Protein AF-A0A378B839-F1 (afdb_monomer_lite)

Organism: Klebsiella pneumoniae subsp. ozaenae (NCBI:txid574)

InterPro domains:
  IPR037171 NagB/RpiA transferase-like [SSF100950] (1-113)

Sequence (120 aa):
MKMIVTEDYEEMSLVASHHVLGYITVPRRVNLAVTAGSTPKRMYEHLTAAVKGKAFYDRVHYYNFDEIPFRGQSREGVTISNLRQLFFTPAQIKEENIHKLTLDNAAQHDRQLEEAAVWI

Structure (mmCIF, N/CA/C/O backbone):
data_AF-A0A378B839-F1
#
_entry.id   AF-A0A378B839-F1
#
loop_
_atom_site.group_PDB
_atom_site.id
_atom_site.type_symbol
_atom_site.label_atom_id
_atom_site.label_alt_id
_atom_site.label_comp_id
_atom_site.label_asym_id
_atom_site.label_entity_id
_atom_site.label_seq_id
_atom_site.pdbx_PDB_ins_code
_atom_site.Cartn_x
_atom_site.Cartn_y
_atom_site.Cartn_z
_atom_site.occupancy
_atom_site.B_iso_or_equiv
_atom_site.auth_seq_id
_atom_site.auth_comp_id
_atom_site.auth_asym_id
_atom_site.auth_atom_id
_atom_site.pdbx_PDB_model_num
ATOM 1 N N . MET A 1 1 ? 19.385 -15.624 3.945 1.00 93.12 1 MET A N 1
ATOM 2 C CA . MET A 1 1 ? 19.121 -14.639 2.871 1.00 93.12 1 MET A CA 1
ATOM 3 C C . MET A 1 1 ? 18.897 -15.404 1.575 1.00 93.12 1 MET A C 1
ATOM 5 O O . MET A 1 1 ? 19.694 -16.287 1.290 1.00 93.12 1 MET A O 1
ATOM 9 N N . LYS A 1 2 ? 17.827 -15.114 0.826 1.00 97.50 2 LYS A N 1
ATOM 10 C CA . LYS A 1 2 ? 17.581 -15.675 -0.513 1.00 97.50 2 LYS A CA 1
ATOM 11 C C . LYS A 1 2 ? 17.699 -14.538 -1.529 1.00 97.50 2 LYS A C 1
ATOM 13 O O . LYS A 1 2 ? 16.979 -13.557 -1.390 1.00 97.50 2 LYS A O 1
ATOM 18 N N . MET A 1 3 ? 18.604 -14.662 -2.498 1.00 98.12 3 MET A N 1
ATOM 19 C CA . MET A 1 3 ? 18.778 -13.694 -3.586 1.00 98.12 3 MET A CA 1
ATOM 20 C C . MET A 1 3 ? 18.005 -14.171 -4.816 1.00 98.12 3 MET A C 1
ATOM 22 O O . MET A 1 3 ? 18.109 -15.342 -5.179 1.00 98.12 3 MET A O 1
ATOM 26 N N . ILE A 1 4 ? 17.233 -13.281 -5.436 1.00 98.56 4 ILE A N 1
ATOM 27 C CA . ILE A 1 4 ? 16.505 -13.545 -6.680 1.00 98.56 4 ILE A CA 1
ATOM 28 C C . ILE A 1 4 ? 16.921 -12.460 -7.667 1.00 98.56 4 ILE A C 1
ATOM 30 O O . ILE A 1 4 ? 16.773 -11.278 -7.371 1.00 98.56 4 ILE A O 1
ATOM 34 N N . VAL A 1 5 ? 17.467 -12.876 -8.806 1.00 98.69 5 VAL A N 1
ATOM 35 C CA . VAL A 1 5 ? 17.846 -11.992 -9.910 1.00 98.69 5 VAL A CA 1
ATOM 36 C C . VAL A 1 5 ? 16.887 -12.284 -11.055 1.00 98.69 5 VAL A C 1
ATOM 38 O O . VAL A 1 5 ? 16.741 -13.443 -11.438 1.00 98.69 5 VAL A O 1
ATOM 41 N N . THR A 1 6 ? 16.211 -11.251 -11.538 1.00 98.75 6 THR A N 1
ATOM 42 C CA . THR A 1 6 ? 15.300 -11.294 -12.687 1.00 98.75 6 THR A CA 1
ATOM 43 C C . THR A 1 6 ? 15.944 -10.592 -13.877 1.00 98.75 6 THR A C 1
ATOM 45 O O . THR A 1 6 ? 16.918 -9.858 -13.701 1.00 98.75 6 THR A O 1
ATOM 48 N N . GLU A 1 7 ? 15.399 -10.797 -15.069 1.00 98.69 7 GLU A N 1
ATOM 49 C CA . GLU A 1 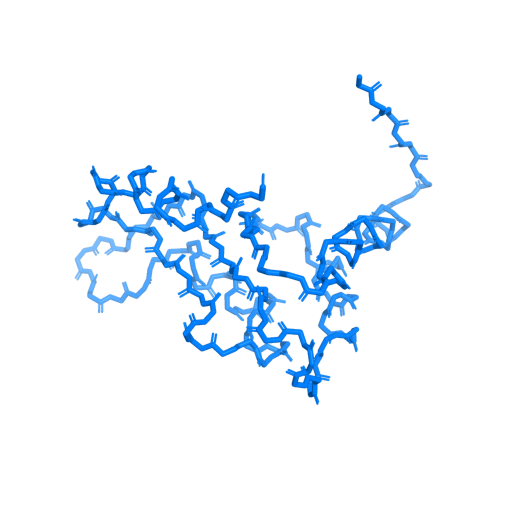7 ? 15.885 -10.195 -16.311 1.00 98.69 7 GLU A CA 1
ATOM 50 C C . GLU A 1 7 ? 15.813 -8.664 -16.259 1.00 98.69 7 GLU A C 1
ATOM 52 O O . GLU A 1 7 ? 16.783 -7.969 -16.560 1.00 98.69 7 GLU A O 1
ATOM 57 N N . ASP A 1 8 ? 14.667 -8.125 -15.838 1.00 98.75 8 ASP A N 1
ATOM 58 C CA . ASP A 1 8 ? 14.406 -6.691 -15.886 1.00 98.75 8 ASP A CA 1
ATOM 59 C C . ASP A 1 8 ? 13.421 -6.211 -14.804 1.00 98.75 8 ASP A C 1
ATOM 61 O O . ASP A 1 8 ? 13.051 -6.933 -13.870 1.00 98.75 8 ASP A O 1
ATOM 65 N N . TYR A 1 9 ? 13.020 -4.942 -14.923 1.00 98.81 9 TYR A N 1
ATOM 66 C CA . TYR A 1 9 ? 12.059 -4.289 -14.039 1.00 98.81 9 TYR A CA 1
ATOM 67 C C . TYR A 1 9 ? 10.661 -4.923 -14.083 1.00 98.81 9 TYR A C 1
ATOM 69 O O . TYR A 1 9 ? 9.992 -4.981 -13.047 1.00 98.81 9 TYR A O 1
ATOM 77 N N . GLU A 1 10 ? 10.210 -5.388 -15.249 1.00 98.81 10 GLU A N 1
ATOM 78 C CA . GLU A 1 10 ? 8.882 -5.982 -15.414 1.00 98.81 10 GLU A CA 1
ATOM 79 C C . GLU A 1 10 ? 8.833 -7.344 -14.722 1.00 98.81 10 GLU A C 1
ATOM 81 O O . GLU A 1 10 ? 7.937 -7.593 -13.910 1.00 98.81 10 GLU A O 1
ATOM 86 N N . GLU A 1 11 ? 9.838 -8.194 -14.954 1.00 98.88 11 GLU A N 1
ATOM 87 C CA . GLU A 1 11 ? 9.921 -9.491 -14.287 1.00 98.88 11 GLU A CA 1
ATOM 88 C C . GLU A 1 11 ? 10.121 -9.326 -12.772 1.00 98.88 11 GLU A C 1
ATOM 90 O O . GLU A 1 11 ? 9.426 -9.982 -11.992 1.00 98.88 11 GLU A O 1
ATOM 95 N N . MET A 1 12 ? 10.977 -8.393 -12.330 1.00 98.88 12 MET A N 1
ATOM 96 C CA . MET A 1 12 ? 11.142 -8.076 -10.903 1.00 98.88 12 MET A CA 1
ATOM 97 C C . MET A 1 12 ? 9.804 -7.697 -10.258 1.00 98.88 12 MET A C 1
ATOM 99 O O . MET A 1 12 ? 9.460 -8.180 -9.176 1.00 98.88 12 MET A O 1
ATOM 103 N N . SER A 1 13 ? 9.038 -6.836 -10.926 1.00 98.88 13 SER A N 1
ATOM 104 C CA . SER A 1 13 ? 7.752 -6.341 -10.436 1.00 98.88 13 SER A CA 1
ATOM 105 C C . SER A 1 13 ? 6.703 -7.447 -10.346 1.00 98.88 13 SER A C 1
ATOM 107 O O . SER A 1 13 ? 5.964 -7.517 -9.358 1.00 98.88 13 SER A O 1
ATOM 109 N N . LEU A 1 14 ? 6.667 -8.348 -11.331 1.00 98.88 14 LEU A N 1
ATOM 110 C CA . LEU A 1 14 ? 5.784 -9.508 -11.328 1.00 98.88 14 LEU A CA 1
ATOM 111 C C . LEU A 1 14 ? 6.161 -10.499 -10.218 1.00 98.88 14 LEU A C 1
ATOM 113 O O . LEU A 1 14 ? 5.301 -10.893 -9.426 1.00 98.88 14 LEU A O 1
ATOM 117 N N . VAL A 1 15 ? 7.443 -10.858 -10.106 1.00 98.88 15 VAL A N 1
ATOM 118 C CA . VAL A 1 15 ? 7.950 -11.778 -9.074 1.00 98.88 15 VAL A CA 1
ATOM 119 C C . VAL A 1 15 ? 7.694 -11.226 -7.670 1.00 98.88 15 VAL A C 1
ATOM 121 O O . VAL A 1 15 ? 7.199 -11.951 -6.803 1.00 98.88 15 VAL A O 1
ATOM 124 N N . ALA A 1 16 ? 7.946 -9.935 -7.444 1.00 98.88 16 ALA A N 1
ATOM 125 C CA . ALA A 1 16 ? 7.641 -9.275 -6.178 1.00 98.88 16 ALA A CA 1
ATOM 126 C C . ALA A 1 16 ? 6.139 -9.334 -5.850 1.00 98.88 16 ALA A C 1
ATOM 128 O O . ALA A 1 16 ? 5.769 -9.636 -4.713 1.00 98.88 16 ALA A O 1
ATOM 129 N N . SER A 1 17 ? 5.265 -9.128 -6.844 1.00 98.88 17 SER A N 1
ATOM 130 C CA . SER A 1 17 ? 3.815 -9.205 -6.632 1.00 98.88 17 SER A CA 1
ATOM 131 C C . SER A 1 17 ? 3.370 -10.600 -6.176 1.00 98.88 17 SER A C 1
ATOM 133 O O . SER A 1 17 ? 2.561 -10.707 -5.257 1.00 98.88 17 SER A O 1
ATOM 135 N N . HIS A 1 18 ? 3.957 -11.673 -6.721 1.00 98.88 18 HIS A N 1
ATOM 136 C CA . HIS A 1 18 ? 3.662 -13.043 -6.292 1.00 98.88 18 HIS A CA 1
ATOM 137 C C . HIS A 1 18 ? 4.118 -13.318 -4.855 1.00 98.88 18 HIS A C 1
ATOM 139 O O . HIS A 1 18 ? 3.402 -13.979 -4.101 1.00 98.88 18 HIS A O 1
ATOM 145 N N . HIS A 1 19 ? 5.265 -12.774 -4.441 1.00 98.81 19 HIS A N 1
ATOM 146 C CA . HIS A 1 19 ? 5.702 -12.868 -3.048 1.00 98.81 19 HIS A CA 1
ATOM 147 C C . HIS A 1 19 ? 4.723 -12.181 -2.093 1.00 98.81 19 HIS A C 1
ATOM 149 O O . HIS A 1 19 ? 4.344 -12.772 -1.083 1.00 98.81 19 HIS A O 1
ATOM 155 N N . VAL A 1 20 ? 4.260 -10.974 -2.427 1.00 98.75 20 VAL A N 1
ATOM 156 C CA . VAL A 1 20 ? 3.271 -10.253 -1.611 1.00 98.75 20 VAL A CA 1
ATOM 157 C C . VAL A 1 20 ? 1.913 -10.970 -1.614 1.00 98.75 20 VAL A C 1
ATOM 159 O O . VAL A 1 20 ? 1.276 -11.082 -0.566 1.00 98.75 20 VAL A O 1
ATOM 162 N N . LEU A 1 21 ? 1.487 -11.534 -2.750 1.00 98.69 21 LEU A N 1
ATOM 163 C CA . LEU A 1 21 ? 0.253 -12.326 -2.844 1.00 98.69 21 LEU A CA 1
ATOM 164 C C . LEU A 1 21 ? 0.268 -13.560 -1.937 1.00 98.69 21 LEU A C 1
ATOM 166 O O . LEU A 1 21 ? -0.781 -13.937 -1.410 1.00 98.69 21 LEU A O 1
ATOM 170 N N . GLY A 1 22 ? 1.445 -14.139 -1.689 1.00 98.38 22 GLY A N 1
ATOM 171 C CA . GLY A 1 22 ? 1.625 -15.206 -0.706 1.00 98.38 22 GLY A CA 1
ATOM 172 C C . GLY A 1 22 ? 1.195 -14.813 0.712 1.00 98.38 22 GLY A C 1
ATOM 173 O O . GLY A 1 22 ? 0.704 -15.665 1.444 1.00 98.38 22 GLY A O 1
ATOM 174 N N . TYR A 1 23 ? 1.306 -13.533 1.085 1.00 98.38 23 TYR A N 1
ATOM 175 C CA . TYR A 1 23 ? 0.800 -13.019 2.364 1.00 98.38 23 TYR A CA 1
ATOM 176 C C . TYR A 1 23 ? -0.666 -12.590 2.279 1.00 98.38 23 TYR A C 1
ATOM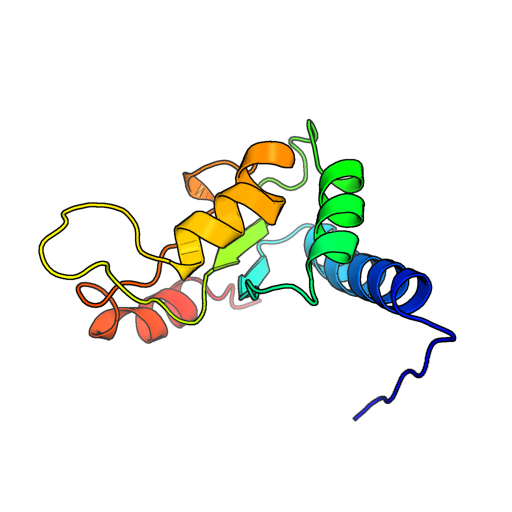 178 O O . TYR A 1 23 ? -1.442 -12.901 3.175 1.00 98.38 23 TYR A O 1
ATOM 186 N N . ILE A 1 24 ? -1.063 -11.911 1.196 1.00 98.31 24 ILE A N 1
ATOM 187 C CA . ILE A 1 24 ? -2.448 -11.440 0.992 1.00 98.31 24 ILE A CA 1
ATOM 188 C C . ILE A 1 24 ? -3.457 -12.599 1.043 1.00 98.31 24 ILE A C 1
ATOM 190 O O . ILE A 1 24 ? -4.586 -12.424 1.487 1.00 98.31 24 ILE A O 1
ATOM 194 N N . THR A 1 25 ? -3.053 -13.788 0.595 1.00 97.81 25 THR A N 1
ATOM 195 C CA . THR A 1 25 ? -3.915 -14.978 0.510 1.00 97.81 25 THR A CA 1
ATOM 196 C C . THR A 1 25 ? -3.963 -15.816 1.792 1.00 97.81 25 THR A C 1
ATOM 198 O O . THR A 1 25 ? -4.669 -16.825 1.837 1.00 97.81 25 THR A O 1
ATOM 201 N N . VAL A 1 26 ? -3.256 -15.413 2.854 1.00 96.50 26 VAL A N 1
ATOM 202 C CA . VAL A 1 26 ? -3.307 -16.091 4.157 1.00 96.50 26 VAL A CA 1
ATOM 203 C C . VAL A 1 26 ? -4.709 -15.922 4.776 1.00 96.50 26 VAL A C 1
ATOM 205 O O . VAL A 1 26 ? -5.226 -14.811 4.824 1.00 96.50 26 VAL A O 1
ATOM 208 N N . PRO A 1 27 ? -5.348 -16.987 5.308 1.00 94.75 27 PRO A N 1
ATOM 209 C CA . PRO A 1 27 ? -6.734 -16.925 5.809 1.00 94.75 27 PRO A CA 1
ATOM 210 C C . PRO A 1 27 ? -6.897 -16.202 7.164 1.00 94.75 27 PRO A C 1
ATOM 212 O O . PRO A 1 27 ? -8.011 -16.034 7.677 1.00 94.75 27 PRO A O 1
ATOM 215 N N . ARG A 1 28 ? -5.784 -15.810 7.787 1.00 94.19 28 ARG A N 1
ATOM 216 C CA . ARG A 1 28 ? -5.717 -15.069 9.053 1.00 94.19 28 ARG A CA 1
ATOM 217 C C . ARG A 1 28 ? -5.285 -13.630 8.788 1.00 94.19 28 ARG A C 1
ATOM 219 O O . ARG A 1 28 ? -4.841 -13.305 7.693 1.00 94.19 28 ARG A O 1
ATOM 226 N N . ARG A 1 29 ? -5.406 -12.777 9.807 1.00 96.81 29 ARG A N 1
ATOM 227 C CA . ARG A 1 29 ? -4.910 -11.402 9.737 1.00 96.81 29 ARG A CA 1
ATOM 228 C C . ARG A 1 29 ? -3.418 -11.379 9.412 1.00 96.81 29 ARG A C 1
ATOM 230 O O . ARG A 1 29 ? -2.643 -12.100 10.035 1.00 96.81 29 ARG A O 1
ATOM 237 N N . VAL A 1 30 ? -3.043 -10.507 8.483 1.00 97.69 30 VAL A N 1
ATOM 238 C CA . VAL A 1 30 ? -1.65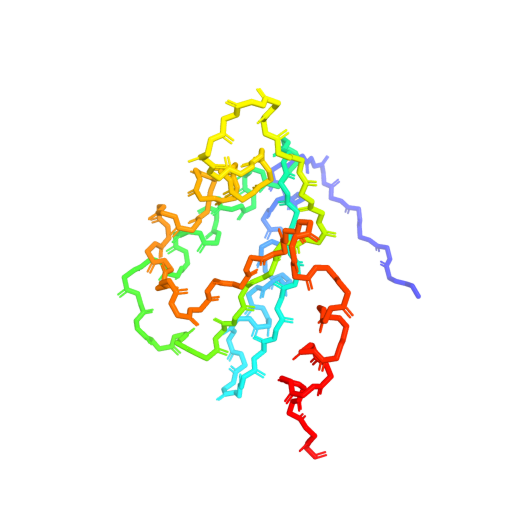0 -10.178 8.166 1.00 97.69 30 VAL A CA 1
ATOM 239 C C . VAL A 1 30 ? -1.474 -8.663 8.183 1.00 97.69 30 VAL A C 1
ATOM 241 O O . VAL A 1 30 ? -2.344 -7.927 7.716 1.00 97.69 30 VAL A O 1
ATOM 244 N N . ASN A 1 31 ? -0.350 -8.204 8.730 1.00 98.25 31 ASN A N 1
ATOM 245 C CA . ASN A 1 31 ? 0.023 -6.792 8.781 1.00 98.25 31 ASN A CA 1
ATOM 246 C C . ASN A 1 31 ? 1.210 -6.586 7.824 1.00 98.25 31 ASN A C 1
ATOM 248 O O . ASN A 1 31 ? 2.254 -7.213 8.000 1.00 98.25 31 ASN A O 1
ATOM 252 N N . LEU A 1 32 ? 1.043 -5.754 6.793 1.00 98.50 32 LEU A N 1
ATOM 253 C CA . LEU A 1 32 ? 2.033 -5.519 5.740 1.00 98.50 32 LEU A CA 1
ATOM 254 C C . LEU A 1 32 ? 2.465 -4.051 5.730 1.00 98.50 32 LEU A C 1
ATOM 256 O O . LEU A 1 32 ? 1.681 -3.171 5.375 1.00 98.50 32 LEU A O 1
ATOM 260 N N . ALA A 1 33 ? 3.725 -3.789 6.072 1.00 98.56 33 ALA A N 1
ATOM 261 C CA . ALA A 1 33 ? 4.340 -2.484 5.856 1.00 98.56 33 ALA A CA 1
ATOM 262 C C . ALA A 1 33 ? 4.843 -2.383 4.407 1.00 98.56 33 ALA A C 1
ATOM 264 O O . ALA A 1 33 ? 5.578 -3.258 3.946 1.00 98.56 33 ALA A O 1
ATOM 265 N N . VAL A 1 34 ? 4.436 -1.344 3.674 1.00 98.56 34 VAL A N 1
ATOM 266 C CA . VAL A 1 34 ? 4.672 -1.231 2.224 1.00 98.56 34 VAL A CA 1
ATOM 267 C C . VAL A 1 34 ? 5.286 0.116 1.837 1.00 98.56 34 VAL A C 1
ATOM 269 O O . VAL A 1 34 ? 5.050 1.135 2.482 1.00 98.56 34 VAL A O 1
ATOM 272 N N . THR A 1 35 ? 6.105 0.120 0.780 1.00 98.31 35 THR A N 1
ATOM 273 C CA . THR A 1 35 ? 6.896 1.291 0.359 1.00 98.31 35 THR A CA 1
ATOM 274 C C . THR A 1 35 ? 6.205 2.113 -0.726 1.00 98.31 35 THR A C 1
ATOM 276 O O . THR A 1 35 ? 5.518 1.567 -1.590 1.00 98.31 35 THR A O 1
ATOM 279 N N . ALA A 1 36 ? 6.400 3.431 -0.710 1.00 98.00 36 ALA A N 1
ATOM 280 C CA . ALA A 1 36 ? 6.072 4.302 -1.836 1.00 98.00 36 ALA A CA 1
ATOM 281 C C . ALA A 1 36 ? 7.233 4.339 -2.863 1.00 98.00 36 ALA A C 1
ATOM 283 O O . ALA A 1 36 ? 8.073 3.445 -2.920 1.00 98.00 36 ALA A O 1
ATOM 284 N N . GLY A 1 37 ? 7.294 5.380 -3.697 1.00 97.25 37 GLY A N 1
ATOM 285 C CA . GLY A 1 37 ? 8.386 5.583 -4.656 1.00 97.25 37 GLY A CA 1
ATOM 286 C C . GLY A 1 37 ? 8.129 4.985 -6.041 1.00 97.25 37 GLY A C 1
ATOM 287 O O . GLY A 1 37 ? 7.046 4.486 -6.344 1.00 97.25 37 GLY A O 1
ATOM 288 N N . SER A 1 38 ? 9.119 5.096 -6.930 1.00 98.38 38 SER A N 1
ATOM 289 C CA . SER A 1 38 ? 9.003 4.650 -8.326 1.00 98.38 38 SER A CA 1
ATOM 290 C C . SER A 1 38 ? 9.173 3.142 -8.497 1.00 98.38 38 SER A C 1
ATOM 292 O O . SER A 1 38 ? 8.477 2.556 -9.319 1.00 98.38 38 SER A O 1
ATOM 294 N N . THR A 1 39 ? 10.044 2.510 -7.711 1.00 98.69 39 THR A N 1
ATOM 295 C CA . THR A 1 39 ? 10.338 1.075 -7.809 1.00 98.69 39 THR A CA 1
ATOM 296 C C . THR A 1 39 ? 9.090 0.182 -7.711 1.00 98.69 39 THR A C 1
ATOM 298 O O . THR A 1 39 ? 8.899 -0.637 -8.606 1.00 98.69 39 THR A O 1
ATOM 301 N N . PRO A 1 40 ? 8.177 0.326 -6.729 1.00 98.75 40 PRO A N 1
ATOM 302 C CA . PRO A 1 40 ? 7.049 -0.599 -6.588 1.00 98.75 40 PRO A CA 1
ATOM 303 C C . PRO A 1 40 ? 5.873 -0.321 -7.541 1.00 98.75 40 PRO A C 1
ATOM 305 O O . PRO A 1 40 ? 4.873 -1.030 -7.461 1.00 98.75 40 PRO A O 1
ATOM 308 N N . LYS A 1 41 ? 5.944 0.693 -8.423 1.00 98.81 41 LYS A N 1
ATOM 309 C CA .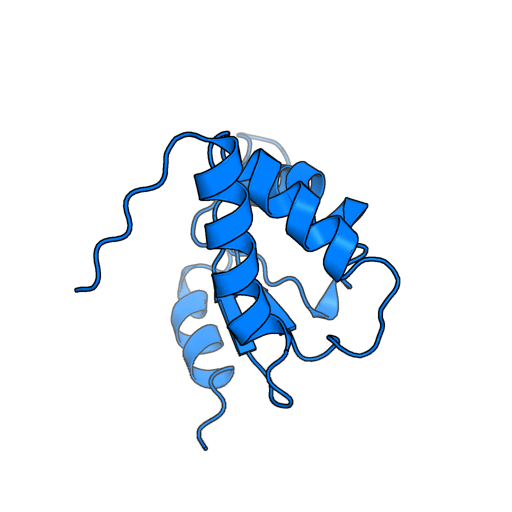 LYS A 1 41 ? 4.816 1.112 -9.280 1.00 98.81 41 LYS A CA 1
ATOM 310 C C . LYS A 1 41 ? 4.184 -0.059 -10.029 1.00 98.81 41 LYS A C 1
ATOM 312 O O . LYS A 1 41 ? 2.998 -0.328 -9.860 1.00 98.81 41 LYS A O 1
ATOM 317 N N . ARG A 1 42 ? 4.992 -0.797 -10.789 1.00 98.81 42 ARG A N 1
ATOM 318 C CA . ARG A 1 42 ? 4.506 -1.911 -11.606 1.00 98.81 42 ARG A CA 1
ATOM 319 C C . ARG A 1 42 ? 4.060 -3.115 -10.773 1.00 98.81 42 ARG A C 1
ATOM 321 O O . ARG A 1 42 ? 3.062 -3.754 -11.095 1.00 98.81 42 ARG A O 1
ATOM 328 N N . MET A 1 43 ? 4.707 -3.366 -9.635 1.00 98.88 43 MET A N 1
ATOM 329 C CA . MET A 1 43 ? 4.243 -4.362 -8.662 1.00 98.88 43 MET A CA 1
ATOM 330 C C . MET A 1 43 ? 2.834 -4.021 -8.144 1.00 98.88 43 MET A C 1
ATOM 332 O O . MET A 1 43 ? 1.980 -4.905 -8.069 1.00 98.88 43 MET A O 1
ATOM 336 N N . TYR A 1 44 ? 2.555 -2.753 -7.821 1.00 98.94 44 TYR A N 1
ATOM 337 C CA . TYR A 1 44 ? 1.228 -2.335 -7.364 1.00 98.94 44 TYR A CA 1
ATOM 338 C C . TYR A 1 44 ? 0.153 -2.436 -8.442 1.00 98.94 44 TYR A C 1
ATOM 340 O O . TYR A 1 44 ? -0.997 -2.719 -8.109 1.00 98.94 44 TYR A O 1
ATOM 348 N N . GLU A 1 45 ? 0.496 -2.276 -9.719 1.00 98.88 45 GLU A N 1
ATOM 349 C CA . GLU A 1 45 ? -0.434 -2.531 -10.823 1.00 98.88 45 GLU A CA 1
ATOM 350 C C . GLU A 1 45 ? -0.840 -4.014 -10.876 1.00 98.88 45 GLU A C 1
ATOM 352 O O . GLU A 1 45 ? -2.033 -4.323 -10.958 1.00 98.88 45 GLU A O 1
ATOM 357 N N . HIS A 1 46 ? 0.121 -4.935 -10.726 1.00 98.94 46 HIS A N 1
ATOM 358 C CA . HIS A 1 46 ? -0.165 -6.372 -10.625 1.00 98.94 46 HIS A CA 1
ATOM 359 C C . HIS A 1 46 ? -1.025 -6.704 -9.398 1.00 98.94 46 HIS A C 1
ATOM 361 O O . HIS A 1 46 ? -2.037 -7.398 -9.520 1.00 98.94 46 HIS A O 1
ATOM 367 N N . LEU A 1 47 ? -0.675 -6.167 -8.224 1.00 98.94 47 LEU A N 1
ATOM 368 C CA . LEU A 1 47 ? -1.453 -6.373 -6.999 1.00 98.94 47 LEU A CA 1
ATOM 369 C C . LEU A 1 47 ? -2.864 -5.791 -7.113 1.00 98.94 47 LEU A C 1
ATOM 371 O O . LEU A 1 47 ? -3.824 -6.433 -6.697 1.00 98.94 47 LEU A O 1
ATOM 375 N N . THR A 1 48 ? -3.009 -4.616 -7.725 1.00 98.88 48 THR A N 1
ATOM 376 C CA . THR A 1 48 ? -4.308 -3.988 -7.990 1.00 98.88 48 THR A CA 1
ATOM 377 C C . THR A 1 48 ? -5.188 -4.908 -8.824 1.00 98.88 48 THR A C 1
ATOM 379 O O . THR A 1 48 ? -6.318 -5.183 -8.429 1.00 98.88 48 THR A O 1
ATOM 382 N N . ALA A 1 49 ? -4.684 -5.426 -9.948 1.00 98.81 49 ALA A N 1
ATOM 383 C CA . ALA A 1 49 ? -5.443 -6.359 -10.779 1.00 98.81 49 ALA A CA 1
ATOM 384 C C . ALA A 1 49 ? -5.841 -7.625 -9.998 1.00 98.81 49 ALA A C 1
ATOM 386 O O . ALA A 1 49 ? -6.968 -8.117 -10.120 1.00 98.81 49 ALA A O 1
ATOM 387 N N . ALA A 1 50 ? -4.938 -8.119 -9.148 1.00 98.69 50 ALA A N 1
ATOM 388 C CA . ALA A 1 50 ? -5.182 -9.298 -8.336 1.00 98.69 50 ALA A CA 1
ATOM 389 C C . ALA A 1 50 ? -6.287 -9.079 -7.292 1.00 98.69 50 ALA A C 1
ATOM 391 O O . ALA A 1 50 ? -7.162 -9.934 -7.188 1.00 98.69 50 ALA A O 1
ATOM 392 N N . VAL A 1 51 ? -6.315 -7.953 -6.567 1.00 98.62 51 VAL A N 1
ATOM 393 C CA . VAL A 1 51 ? -7.198 -7.774 -5.390 1.00 98.62 51 VAL A CA 1
ATOM 394 C C . VAL A 1 51 ? -8.430 -6.898 -5.624 1.00 98.62 51 VAL A C 1
ATOM 396 O O . VAL A 1 51 ? -9.408 -7.028 -4.889 1.00 98.62 51 VAL A O 1
ATOM 399 N N . LYS A 1 52 ? -8.434 -6.039 -6.650 1.00 98.62 52 LYS A N 1
ATOM 400 C CA . LYS A 1 52 ? -9.544 -5.109 -6.905 1.00 98.62 52 LYS A CA 1
ATOM 401 C C . LYS A 1 52 ? -10.884 -5.844 -6.991 1.00 98.62 52 LYS A C 1
ATOM 403 O O . LYS A 1 52 ? -11.003 -6.871 -7.668 1.00 98.62 52 LYS A O 1
ATOM 408 N N . GLY A 1 53 ? -11.887 -5.300 -6.299 1.00 98.06 53 GLY A N 1
ATOM 409 C CA . GLY A 1 53 ? -13.250 -5.830 -6.254 1.00 98.06 53 GLY A CA 1
ATOM 410 C C . GLY A 1 53 ? -13.417 -7.154 -5.498 1.00 98.06 53 GLY A C 1
ATOM 411 O O . GLY A 1 53 ? -14.483 -7.758 -5.59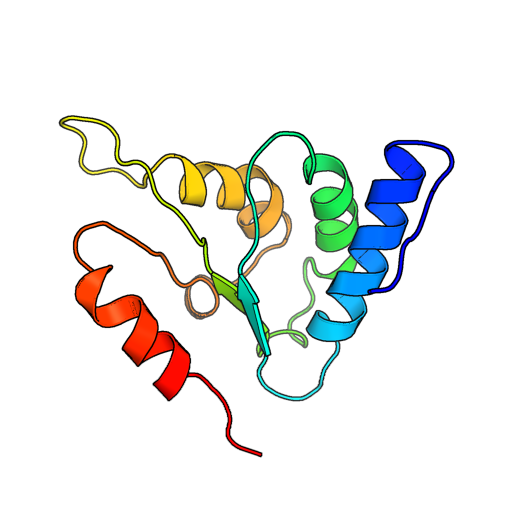0 1.00 98.06 53 GLY A O 1
ATOM 412 N N . LYS A 1 54 ? -12.400 -7.636 -4.769 1.00 98.31 54 LYS A N 1
ATOM 413 C CA . LYS A 1 54 ? -12.459 -8.910 -4.033 1.00 98.31 54 LYS A CA 1
ATOM 414 C C . LYS A 1 54 ? -12.559 -8.666 -2.535 1.00 98.31 54 LYS A C 1
ATOM 416 O O . LYS A 1 54 ? -11.604 -8.245 -1.895 1.00 98.31 54 LYS A O 1
ATOM 421 N N . ALA A 1 55 ? -13.717 -8.988 -1.966 1.00 97.19 55 ALA A N 1
ATOM 422 C CA . ALA A 1 55 ? -13.980 -8.792 -0.541 1.00 97.19 55 ALA A CA 1
ATOM 423 C C . ALA A 1 55 ? -13.301 -9.832 0.373 1.00 97.19 55 ALA A C 1
ATOM 425 O O . ALA A 1 55 ? -13.226 -9.619 1.573 1.00 97.19 55 ALA A O 1
ATOM 426 N N . PHE A 1 56 ? -12.806 -10.947 -0.169 1.00 97.75 56 PHE A N 1
ATOM 427 C CA . PHE A 1 56 ? -12.283 -12.075 0.617 1.00 97.75 56 PHE A CA 1
ATOM 428 C C . PHE A 1 56 ? -10.830 -11.914 1.103 1.00 97.75 56 PHE A C 1
ATOM 430 O O . PHE A 1 56 ? -10.290 -12.832 1.713 1.00 97.75 56 PHE A O 1
ATOM 437 N N . TYR A 1 57 ? -10.203 -10.759 0.855 1.00 98.12 57 TYR A N 1
ATOM 438 C CA . TYR A 1 57 ? -8.901 -10.373 1.423 1.00 98.12 57 TYR A CA 1
ATOM 439 C C . TYR A 1 57 ? -9.045 -9.316 2.537 1.00 98.12 57 TYR A C 1
ATOM 441 O O . TYR A 1 57 ? -8.129 -8.544 2.807 1.00 98.12 57 TYR A O 1
ATOM 449 N N . ASP A 1 58 ? -10.206 -9.259 3.188 1.00 97.38 58 ASP A N 1
ATOM 450 C CA . ASP A 1 58 ? -10.583 -8.250 4.189 1.00 97.38 58 ASP A CA 1
ATOM 451 C C . ASP A 1 58 ? -9.780 -8.295 5.499 1.00 97.38 58 ASP A C 1
ATOM 453 O O . ASP A 1 58 ? -9.885 -7.380 6.313 1.00 97.38 58 ASP A O 1
ATOM 457 N N . ARG A 1 59 ? -8.954 -9.323 5.706 1.00 97.56 59 ARG A N 1
ATOM 458 C CA . ARG A 1 59 ? -8.070 -9.465 6.877 1.00 97.56 59 ARG A CA 1
ATOM 459 C C . ARG A 1 59 ? -6.642 -8.971 6.636 1.00 97.56 59 ARG A C 1
ATOM 461 O O . ARG A 1 59 ? -5.791 -9.107 7.515 1.00 97.56 59 ARG A O 1
ATOM 468 N N . VAL A 1 60 ? -6.356 -8.418 5.459 1.00 98.44 60 VAL A N 1
ATOM 469 C CA . VAL A 1 60 ? -5.050 -7.830 5.141 1.00 98.44 60 VAL A CA 1
ATOM 470 C C . VAL A 1 60 ? -5.040 -6.374 5.590 1.00 98.44 60 VAL A C 1
ATOM 472 O O . VAL A 1 60 ? -5.889 -5.593 5.171 1.00 98.44 60 VAL A O 1
ATOM 475 N N . HIS A 1 61 ? -4.084 -5.999 6.435 1.00 98.69 61 HIS A N 1
ATOM 476 C CA . HIS A 1 61 ? -3.920 -4.630 6.920 1.00 98.69 61 HIS A CA 1
ATOM 477 C C . HIS A 1 61 ? -2.594 -4.041 6.433 1.00 98.69 61 HIS A C 1
ATOM 479 O O . HIS A 1 61 ? -1.551 -4.689 6.533 1.00 98.69 61 HIS A O 1
ATOM 485 N N . TYR A 1 62 ? -2.632 -2.813 5.924 1.00 98.81 62 TYR A N 1
ATOM 486 C CA . TYR A 1 62 ? -1.502 -2.129 5.300 1.00 98.81 62 TYR A CA 1
ATOM 487 C C . TYR A 1 62 ? -1.018 -0.957 6.149 1.00 98.81 62 TYR A C 1
ATOM 489 O O . TYR A 1 62 ? -1.830 -0.214 6.695 1.00 98.81 62 TYR A O 1
ATOM 497 N N . TYR A 1 63 ? 0.300 -0.778 6.211 1.00 98.81 63 TYR A N 1
ATOM 498 C CA . TYR A 1 63 ? 0.974 0.259 6.990 1.00 98.81 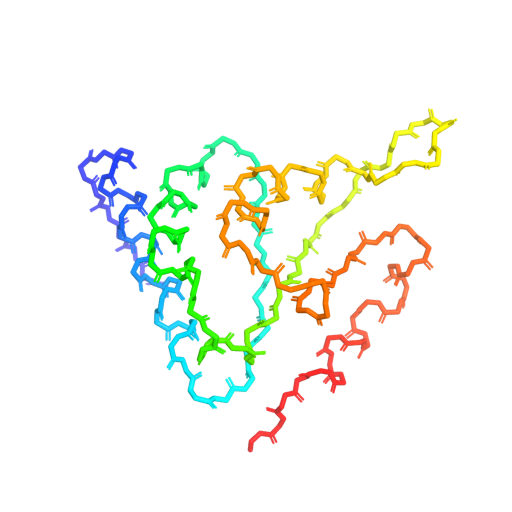63 TYR A CA 1
ATOM 499 C C . TYR A 1 63 ? 1.996 0.991 6.107 1.00 98.81 63 TYR A C 1
ATOM 501 O O . TYR A 1 63 ? 2.721 0.352 5.339 1.00 98.81 63 TYR A O 1
ATOM 509 N N . ASN A 1 64 ? 2.091 2.317 6.215 1.00 98.69 64 ASN A N 1
ATOM 510 C CA . ASN A 1 64 ? 3.291 3.042 5.784 1.00 98.69 64 ASN A CA 1
ATOM 511 C C . ASN A 1 64 ? 4.350 2.976 6.891 1.00 98.69 64 ASN A C 1
ATOM 513 O O . ASN A 1 64 ? 4.011 2.992 8.070 1.00 98.69 64 ASN A O 1
ATOM 517 N N . PHE A 1 65 ? 5.628 2.899 6.521 1.00 97.56 65 PHE A N 1
ATOM 518 C CA . PHE A 1 65 ? 6.731 2.795 7.491 1.00 97.56 65 PHE A CA 1
ATOM 519 C C . PHE A 1 65 ? 7.501 4.104 7.710 1.00 97.56 65 PHE A C 1
ATOM 521 O O . PHE A 1 65 ? 8.350 4.178 8.593 1.00 97.56 65 PHE A O 1
ATOM 528 N N . ASP A 1 66 ? 7.212 5.133 6.919 1.00 98.25 66 ASP A N 1
ATOM 529 C CA . ASP A 1 66 ? 7.665 6.504 7.125 1.00 98.25 66 ASP A CA 1
ATOM 530 C C . ASP A 1 66 ? 6.538 7.479 6.760 1.00 98.25 66 ASP A C 1
ATOM 532 O O . ASP A 1 66 ? 5.547 7.100 6.127 1.00 98.25 66 ASP A O 1
ATOM 536 N N . GLU A 1 67 ? 6.660 8.736 7.186 1.00 98.25 67 GLU A N 1
ATOM 537 C CA . GLU A 1 67 ? 5.771 9.800 6.732 1.00 98.25 67 GLU A CA 1
ATOM 538 C C . GLU A 1 67 ? 6.478 11.157 6.749 1.00 98.25 67 GLU A C 1
ATOM 540 O O . GLU A 1 67 ? 7.242 11.472 7.664 1.00 98.25 67 GLU A O 1
ATOM 545 N N . ILE A 1 68 ? 6.189 11.980 5.740 1.00 98.00 68 ILE A N 1
ATOM 546 C CA . ILE A 1 68 ? 6.691 13.349 5.619 1.00 98.00 68 ILE A CA 1
ATOM 547 C C . ILE A 1 68 ? 5.486 14.289 5.472 1.00 98.00 68 ILE A C 1
ATOM 549 O O . ILE A 1 68 ? 4.856 14.319 4.408 1.00 98.00 68 ILE A O 1
ATOM 553 N N . PRO A 1 69 ? 5.138 15.081 6.503 1.00 97.81 69 PRO A N 1
ATOM 554 C CA . PRO A 1 69 ? 4.051 16.046 6.405 1.00 97.81 69 PRO A CA 1
ATOM 555 C C . PRO A 1 69 ? 4.437 17.252 5.537 1.00 97.81 69 PRO A C 1
ATOM 557 O O . PRO A 1 69 ? 5.598 17.661 5.464 1.00 97.81 69 PRO A O 1
ATOM 560 N N . PHE A 1 70 ? 3.438 17.886 4.921 1.00 97.44 70 PHE A N 1
ATOM 561 C CA . PHE A 1 70 ? 3.627 19.151 4.212 1.00 97.44 70 PHE A CA 1
ATOM 562 C C . PHE A 1 70 ? 3.632 20.319 5.203 1.00 97.44 70 PHE A C 1
ATOM 564 O O . PHE A 1 70 ? 2.664 20.539 5.932 1.00 97.44 70 PHE A O 1
ATOM 571 N N . ARG A 1 71 ? 4.716 21.104 5.217 1.00 96.19 71 ARG A N 1
ATOM 572 C CA . ARG A 1 71 ? 4.875 22.235 6.143 1.00 96.19 71 ARG A CA 1
ATOM 573 C C . ARG A 1 71 ? 3.696 23.211 6.039 1.00 96.19 71 ARG A C 1
ATOM 575 O O . ARG A 1 71 ? 3.436 23.756 4.970 1.00 96.19 71 ARG A O 1
ATOM 582 N N . GLY A 1 72 ? 3.029 23.458 7.167 1.00 96.19 72 GLY A N 1
ATOM 583 C CA . GLY A 1 72 ? 1.926 24.418 7.270 1.00 96.19 72 GLY A CA 1
ATOM 584 C C . GLY A 1 72 ? 0.606 23.963 6.639 1.00 96.19 72 GLY A C 1
ATOM 585 O O . GLY A 1 72 ? -0.287 24.789 6.482 1.00 96.19 72 GLY A O 1
ATOM 586 N N . GLN A 1 73 ? 0.464 22.686 6.270 1.00 96.06 73 GLN A N 1
ATOM 587 C CA . GLN A 1 73 ? -0.766 22.155 5.682 1.00 96.06 73 GLN A CA 1
ATOM 588 C C . GLN A 1 73 ? -1.360 21.045 6.551 1.00 96.06 73 GLN A C 1
ATOM 590 O O . GLN A 1 73 ? -0.651 20.148 6.996 1.00 96.06 73 GLN A O 1
ATOM 595 N N . SER A 1 74 ? -2.682 21.071 6.734 1.00 94.00 74 SER A N 1
ATOM 596 C CA . SER A 1 74 ? -3.444 20.014 7.414 1.00 94.00 74 SER A CA 1
ATOM 597 C C . SER A 1 74 ? -3.998 19.014 6.390 1.00 94.00 74 SER A C 1
ATOM 599 O O . SER A 1 74 ? -5.203 18.853 6.219 1.00 94.00 74 SER A O 1
ATOM 601 N N . ARG A 1 75 ? -3.093 18.394 5.629 1.00 95.81 75 ARG A N 1
ATOM 602 C CA . ARG A 1 75 ? -3.402 17.327 4.665 1.00 95.81 75 ARG A CA 1
ATOM 603 C C . ARG A 1 75 ? -2.591 16.083 4.991 1.00 95.81 75 ARG A C 1
ATOM 605 O O . ARG A 1 75 ? -1.590 16.163 5.699 1.00 95.81 75 ARG A O 1
ATOM 612 N N . GLU A 1 76 ? -2.984 14.956 4.410 1.00 97.12 76 GLU A N 1
ATOM 613 C CA . GLU A 1 76 ? -2.170 13.744 4.449 1.00 97.12 76 GLU A CA 1
ATOM 614 C C . GLU A 1 76 ? -0.762 13.987 3.871 1.00 97.12 76 GLU A C 1
ATOM 616 O O . GLU A 1 76 ? -0.579 14.764 2.919 1.00 97.12 76 GLU A O 1
ATOM 621 N N . GLY A 1 77 ? 0.222 13.326 4.488 1.00 98.12 77 GLY A N 1
ATOM 622 C CA . GLY A 1 77 ? 1.635 13.437 4.146 1.00 98.12 77 GLY A CA 1
ATOM 623 C C . GLY A 1 77 ? 1.983 12.785 2.810 1.00 98.12 77 GLY A C 1
ATOM 624 O O . GLY A 1 77 ? 1.126 12.233 2.108 1.00 98.12 77 GLY A O 1
ATOM 625 N N . VAL A 1 78 ? 3.247 12.918 2.418 1.00 98.19 78 VAL A N 1
ATOM 626 C CA . VAL A 1 78 ? 3.760 12.466 1.120 1.00 98.19 78 VAL A CA 1
ATOM 627 C C . VAL A 1 78 ? 3.607 10.954 0.954 1.00 98.19 78 VAL A C 1
ATOM 629 O O . VAL A 1 78 ? 3.146 10.507 -0.101 1.00 98.19 78 VAL A O 1
ATOM 632 N N . THR A 1 79 ? 3.974 10.166 1.965 1.00 98.50 79 THR A N 1
ATOM 633 C CA . THR A 1 79 ? 4.056 8.708 1.841 1.00 98.50 79 THR A CA 1
ATOM 634 C C . THR A 1 79 ? 2.667 8.113 1.679 1.00 98.50 79 THR A C 1
ATOM 636 O O . THR A 1 79 ? 2.419 7.424 0.684 1.00 98.50 79 THR A O 1
ATOM 639 N N . ILE A 1 80 ? 1.727 8.424 2.579 1.00 98.62 80 ILE A N 1
ATOM 640 C CA . ILE A 1 80 ? 0.379 7.863 2.472 1.00 98.62 80 ILE A CA 1
ATOM 641 C C . ILE A 1 80 ? -0.363 8.368 1.228 1.00 98.62 80 ILE A C 1
ATOM 643 O O . ILE A 1 80 ? -1.043 7.581 0.566 1.00 98.62 80 ILE A O 1
ATOM 647 N N . SER A 1 81 ? -0.171 9.637 0.837 1.00 98.69 81 SER A N 1
ATOM 648 C CA . SER A 1 81 ? -0.757 10.181 -0.398 1.00 98.69 81 SER A CA 1
ATOM 649 C C . SER A 1 81 ? -0.304 9.377 -1.624 1.00 98.69 81 SER A C 1
ATOM 651 O O . SER A 1 81 ? -1.119 9.027 -2.481 1.00 98.69 81 SER A O 1
ATOM 653 N N . ASN A 1 82 ? 0.989 9.044 -1.696 1.00 98.75 82 ASN A N 1
ATOM 654 C CA . ASN A 1 82 ? 1.546 8.251 -2.789 1.00 98.75 82 ASN A CA 1
ATOM 655 C C . ASN A 1 82 ? 1.060 6.799 -2.750 1.00 98.75 82 ASN A C 1
ATOM 657 O O . ASN A 1 82 ? 0.685 6.265 -3.789 1.00 98.75 82 ASN A O 1
ATOM 661 N N . LEU A 1 83 ? 1.004 6.159 -1.579 1.00 98.88 83 LEU A N 1
ATOM 662 C CA . LEU A 1 83 ? 0.482 4.792 -1.461 1.00 98.88 83 LEU A CA 1
ATOM 663 C C . LEU A 1 83 ? -0.993 4.695 -1.874 1.00 98.88 83 LEU A C 1
ATOM 665 O O . LEU A 1 83 ? -1.387 3.734 -2.540 1.00 98.88 83 LEU A O 1
ATOM 669 N N . ARG A 1 84 ? -1.806 5.713 -1.555 1.00 98.81 84 ARG A N 1
ATOM 670 C CA . ARG A 1 84 ? -3.187 5.805 -2.048 1.00 98.81 84 ARG A CA 1
ATOM 671 C C . ARG A 1 84 ? -3.249 5.879 -3.564 1.00 98.81 84 ARG A C 1
ATOM 673 O O . ARG A 1 84 ? -4.033 5.153 -4.169 1.00 98.81 84 ARG A O 1
ATOM 680 N N . GLN A 1 85 ? -2.427 6.733 -4.168 1.00 98.81 85 GLN A N 1
ATOM 681 C CA . GLN A 1 85 ? -2.395 6.914 -5.617 1.00 98.81 85 GLN A CA 1
ATOM 682 C C . GLN A 1 85 ? -1.911 5.655 -6.346 1.00 98.81 85 GLN A C 1
ATOM 684 O O . GLN A 1 85 ? -2.499 5.280 -7.358 1.00 98.81 85 GLN A O 1
ATOM 689 N N . LEU A 1 86 ? -0.863 5.011 -5.833 1.00 98.75 86 LEU A N 1
ATOM 690 C CA . LEU A 1 86 ? -0.229 3.855 -6.461 1.00 98.75 86 LEU A CA 1
ATOM 691 C C . LEU A 1 86 ? -1.037 2.568 -6.297 1.00 98.75 86 LEU A C 1
ATOM 693 O O . LEU A 1 86 ? -1.057 1.748 -7.210 1.00 98.75 86 LEU A O 1
ATOM 697 N N . PHE A 1 87 ? -1.670 2.376 -5.137 1.00 98.88 87 PHE A N 1
ATOM 698 C CA . PHE A 1 87 ? -2.236 1.082 -4.774 1.00 98.88 87 PHE A CA 1
ATOM 699 C C . PHE A 1 87 ? -3.590 1.173 -4.079 1.00 98.88 87 PHE A C 1
ATOM 701 O O . PHE A 1 87 ? -4.556 0.623 -4.598 1.00 98.88 87 PHE A O 1
ATOM 708 N N . PHE A 1 88 ? -3.711 1.858 -2.938 1.00 98.88 88 PHE A N 1
ATOM 709 C CA . PHE A 1 88 ? -4.902 1.674 -2.095 1.00 98.88 88 PHE A CA 1
ATOM 710 C C . PHE A 1 88 ? -6.206 2.099 -2.778 1.00 98.88 88 PHE A C 1
ATOM 712 O O . PHE A 1 88 ? -7.185 1.353 -2.750 1.00 98.88 88 PHE A O 1
ATOM 719 N N . THR A 1 89 ? -6.211 3.256 -3.444 1.00 98.81 89 THR A N 1
ATOM 720 C CA . THR A 1 89 ? -7.380 3.744 -4.185 1.00 98.81 89 THR A CA 1
ATOM 721 C C . THR A 1 89 ? -7.699 2.868 -5.403 1.00 98.81 89 THR A C 1
ATOM 723 O O . THR A 1 89 ? -8.836 2.396 -5.497 1.00 98.81 89 THR A O 1
ATOM 726 N N . PRO A 1 90 ? -6.763 2.597 -6.342 1.00 98.81 90 PRO A N 1
ATOM 727 C CA . PRO A 1 90 ? -7.080 1.775 -7.510 1.00 98.81 90 PRO A CA 1
ATOM 728 C C . PRO A 1 90 ? -7.428 0.318 -7.156 1.00 98.81 90 PRO A C 1
ATOM 730 O O . PRO A 1 90 ? -8.262 -0.280 -7.843 1.00 98.81 90 PRO A O 1
ATOM 733 N N . ALA A 1 91 ? -6.854 -0.231 -6.079 1.00 98.75 91 ALA A N 1
ATOM 734 C CA . ALA A 1 91 ? -7.129 -1.576 -5.572 1.00 98.75 91 ALA A CA 1
ATOM 735 C C . ALA A 1 91 ? -8.375 -1.668 -4.674 1.00 98.75 91 ALA A C 1
ATOM 737 O O . ALA A 1 91 ? -8.779 -2.775 -4.326 1.00 98.75 91 ALA A O 1
ATOM 738 N N . GLN A 1 92 ? -9.015 -0.537 -4.350 1.00 98.75 92 GLN A N 1
ATOM 739 C CA . GLN A 1 92 ? -10.219 -0.462 -3.511 1.00 98.75 92 GLN A CA 1
ATOM 740 C C . GLN A 1 92 ? -10.012 -1.039 -2.100 1.00 98.75 92 GLN A C 1
ATOM 742 O O . GLN A 1 92 ? -10.887 -1.717 -1.558 1.00 98.75 92 GLN A O 1
ATOM 747 N N . ILE A 1 93 ? -8.851 -0.767 -1.500 1.00 98.81 93 ILE A N 1
ATOM 748 C CA . ILE A 1 93 ? -8.570 -1.150 -0.114 1.00 98.81 93 ILE A CA 1
ATOM 749 C C . ILE A 1 93 ? -9.439 -0.304 0.823 1.00 98.81 93 ILE A C 1
ATOM 751 O O . ILE A 1 93 ? -9.521 0.916 0.673 1.00 98.81 93 ILE A O 1
ATOM 755 N N . LYS A 1 94 ? -10.102 -0.951 1.785 1.00 98.62 94 LYS A N 1
ATOM 756 C CA . LYS A 1 94 ? -10.954 -0.271 2.769 1.00 98.62 94 LYS A CA 1
ATOM 757 C C . LYS A 1 94 ? -10.109 0.566 3.731 1.00 98.62 94 LYS A C 1
ATOM 759 O O . LYS A 1 94 ? -9.040 0.127 4.143 1.00 98.62 94 LYS A O 1
ATOM 764 N N . GLU A 1 95 ? -10.611 1.727 4.153 1.00 98.62 95 GLU A N 1
ATOM 765 C CA . GLU A 1 95 ? -9.881 2.614 5.078 1.00 98.62 95 GLU A CA 1
ATOM 766 C C . GLU A 1 95 ? -9.607 1.943 6.437 1.00 98.62 95 GLU A C 1
ATOM 768 O O . GLU A 1 95 ? -8.537 2.130 6.999 1.00 98.62 95 GLU A O 1
ATOM 773 N N . GLU A 1 96 ? -10.509 1.083 6.925 1.00 98.44 96 GLU A N 1
ATOM 774 C CA . GLU A 1 96 ? -10.314 0.278 8.149 1.00 98.44 96 GLU A CA 1
ATOM 775 C C . GLU A 1 96 ? -9.129 -0.711 8.067 1.00 98.44 96 GLU A C 1
ATOM 777 O O . GLU A 1 96 ? -8.629 -1.199 9.083 1.00 98.44 96 GLU A O 1
ATOM 782 N N . ASN A 1 97 ? -8.648 -0.985 6.852 1.00 98.69 97 ASN A N 1
ATOM 783 C CA . ASN A 1 97 ? -7.489 -1.824 6.575 1.00 98.69 97 ASN A CA 1
ATOM 784 C C . ASN A 1 97 ? -6.210 -1.009 6.309 1.00 98.69 97 ASN A C 1
ATOM 786 O O . ASN A 1 97 ? -5.169 -1.613 6.054 1.00 98.69 97 ASN A O 1
ATOM 790 N N . ILE A 1 98 ? -6.257 0.327 6.371 1.00 98.75 98 ILE A N 1
ATOM 791 C CA . ILE A 1 98 ? -5.119 1.223 6.125 1.00 98.75 98 ILE A CA 1
ATOM 792 C C . ILE A 1 98 ? -4.753 1.936 7.430 1.00 98.75 98 ILE A C 1
ATOM 794 O O . ILE A 1 98 ? -5.505 2.761 7.945 1.00 98.75 98 ILE A O 1
ATOM 798 N N . HIS A 1 99 ? -3.561 1.656 7.944 1.00 98.50 99 HIS A N 1
ATOM 799 C CA . HIS A 1 99 ? -3.063 2.192 9.209 1.00 98.50 99 HIS A CA 1
ATOM 800 C C . HIS A 1 99 ? -1.948 3.196 8.942 1.00 98.50 99 HIS A C 1
ATOM 802 O O . HIS A 1 99 ? -0.893 2.848 8.415 1.00 98.50 99 HIS A O 1
ATOM 808 N N . LYS A 1 100 ? -2.205 4.461 9.280 1.00 98.38 100 LYS A N 1
ATOM 809 C CA . LYS A 1 100 ? -1.336 5.582 8.914 1.00 98.38 100 LYS A CA 1
ATOM 810 C C . LYS A 1 100 ? -0.359 5.906 10.035 1.00 98.38 100 LYS A C 1
ATOM 812 O O . LYS A 1 100 ? -0.797 6.307 11.112 1.00 98.38 100 LYS A O 1
ATOM 817 N N . LEU A 1 101 ? 0.938 5.822 9.763 1.00 98.44 101 LEU A N 1
ATOM 818 C CA . LEU A 1 101 ? 1.971 6.421 10.606 1.00 98.44 101 LEU A CA 1
ATOM 819 C C . LEU A 1 101 ? 2.018 7.937 10.361 1.00 98.44 101 LEU A C 1
ATOM 821 O O . LEU A 1 101 ? 2.084 8.379 9.215 1.00 98.44 101 LEU A O 1
ATOM 825 N N . THR A 1 102 ? 1.997 8.726 11.434 1.00 98.19 102 THR A N 1
ATOM 826 C CA . THR A 1 102 ? 2.144 10.188 11.441 1.00 98.19 102 THR A CA 1
ATOM 827 C C . THR A 1 102 ? 3.041 10.621 12.603 1.00 98.19 102 THR A C 1
ATOM 829 O O . THR A 1 102 ? 3.344 9.833 13.496 1.00 98.19 102 THR A O 1
ATOM 832 N N . LEU A 1 103 ? 3.451 11.894 12.639 1.00 97.19 103 LEU A N 1
ATOM 833 C CA . LEU A 1 103 ? 4.210 12.423 13.782 1.00 97.19 103 LEU A CA 1
ATOM 834 C C . LEU A 1 103 ? 3.416 12.366 15.097 1.00 97.19 103 LEU A C 1
ATOM 836 O O . LEU A 1 103 ? 4.005 12.141 16.150 1.00 97.19 103 LEU A O 1
ATOM 840 N N . ASP A 1 104 ? 2.092 12.524 15.031 1.00 97.50 104 ASP A N 1
ATOM 841 C CA . ASP A 1 104 ? 1.227 12.561 16.214 1.00 97.50 104 ASP A CA 1
ATOM 842 C C . ASP A 1 104 ? 1.086 11.186 16.884 1.00 97.50 104 ASP A C 1
ATOM 844 O O . ASP A 1 104 ? 0.901 11.108 18.098 1.00 97.50 104 ASP A O 1
ATOM 848 N N . ASN A 1 105 ? 1.178 10.098 16.108 1.00 97.69 105 ASN A N 1
ATOM 849 C CA . ASN A 1 105 ? 0.991 8.729 16.600 1.00 97.69 105 ASN A CA 1
ATOM 850 C C . ASN A 1 105 ? 2.273 7.876 16.607 1.00 97.69 105 ASN A C 1
ATOM 852 O O . ASN A 1 105 ? 2.251 6.753 17.114 1.00 97.69 105 ASN A O 1
ATOM 856 N N . ALA A 1 106 ? 3.403 8.404 16.120 1.00 97.31 106 ALA A N 1
ATOM 857 C CA . ALA A 1 106 ? 4.671 7.678 16.022 1.00 97.31 106 ALA A CA 1
ATOM 858 C C . ALA A 1 106 ? 5.111 7.042 17.352 1.00 97.31 106 ALA A C 1
ATOM 860 O O . ALA A 1 106 ? 5.551 5.898 17.374 1.00 97.31 106 ALA A O 1
ATOM 861 N N . ALA A 1 107 ? 4.923 7.742 18.477 1.00 97.94 107 ALA A N 1
ATOM 862 C CA . ALA A 1 107 ? 5.296 7.243 19.804 1.00 97.94 107 ALA A CA 1
ATOM 863 C C . ALA A 1 107 ? 4.489 6.010 20.261 1.00 97.94 107 ALA A C 1
ATOM 865 O O . ALA A 1 107 ? 4.890 5.323 21.200 1.00 97.94 107 ALA A O 1
ATOM 866 N N . GLN A 1 108 ? 3.338 5.742 19.639 1.00 97.75 108 GLN A N 1
ATOM 867 C CA . GLN A 1 108 ? 2.473 4.601 19.953 1.00 97.75 108 GLN A CA 1
ATOM 868 C C . GLN A 1 108 ? 2.545 3.501 18.889 1.00 97.75 108 GLN A C 1
ATOM 870 O O . GLN A 1 108 ? 2.041 2.406 19.132 1.00 97.75 108 GLN A O 1
ATOM 875 N N . HIS A 1 109 ? 3.157 3.778 17.736 1.00 96.69 109 HIS A N 1
ATOM 876 C CA . HIS A 1 109 ? 3.092 2.926 16.554 1.00 96.69 109 HIS A CA 1
ATOM 877 C C . HIS A 1 109 ? 3.618 1.508 16.814 1.00 96.69 109 HIS A C 1
ATOM 879 O O . HIS A 1 109 ? 2.931 0.535 16.515 1.00 96.69 109 HIS A O 1
ATOM 885 N N . ASP A 1 110 ? 4.778 1.377 17.463 1.00 97.12 110 ASP A N 1
ATOM 886 C CA . ASP A 1 110 ? 5.365 0.064 17.761 1.00 97.12 110 ASP A CA 1
ATOM 887 C C . ASP A 1 110 ? 4.477 -0.766 18.699 1.00 97.12 110 ASP A C 1
ATOM 889 O O . ASP A 1 110 ? 4.277 -1.960 18.483 1.00 97.12 110 ASP A O 1
ATOM 893 N N . ARG A 1 111 ? 3.867 -0.128 19.708 1.00 96.75 111 ARG A N 1
ATOM 894 C CA . ARG A 1 111 ? 2.926 -0.804 20.615 1.00 96.75 111 ARG A CA 1
ATOM 895 C C . ARG A 1 111 ? 1.678 -1.272 19.869 1.00 96.75 111 ARG A C 1
ATOM 897 O O . ARG A 1 111 ? 1.229 -2.391 20.082 1.00 96.75 111 ARG A O 1
ATOM 904 N N . GLN A 1 112 ? 1.135 -0.434 18.987 1.00 95.62 112 GLN A N 1
ATOM 905 C CA . GLN A 1 112 ? -0.034 -0.782 18.178 1.00 95.62 112 GLN A CA 1
ATOM 906 C C . GLN A 1 112 ? 0.255 -1.951 17.230 1.00 95.62 112 GLN A C 1
ATOM 908 O O . GLN A 1 112 ? -0.624 -2.782 17.012 1.00 95.62 112 GLN A O 1
ATOM 913 N N . LEU A 1 113 ? 1.471 -2.038 16.679 1.00 95.62 113 LEU A N 1
ATOM 914 C CA . LEU A 1 113 ? 1.897 -3.174 15.861 1.00 95.62 113 LEU A CA 1
ATOM 915 C C . LEU A 1 113 ? 1.978 -4.470 16.674 1.00 95.62 113 LEU A C 1
ATOM 917 O O . LEU A 1 113 ? 1.497 -5.499 16.201 1.00 95.62 113 LEU A O 1
ATOM 921 N N . GLU A 1 114 ? 2.527 -4.410 17.888 1.00 95.88 114 GLU A N 1
ATOM 922 C CA . GLU A 1 114 ? 2.609 -5.558 18.799 1.00 95.88 114 GLU A CA 1
ATOM 923 C C . GLU A 1 114 ? 1.215 -6.045 19.229 1.00 95.88 114 GLU A C 1
ATOM 925 O O . GLU A 1 114 ? 0.919 -7.236 19.185 1.00 95.88 114 GLU A O 1
ATOM 930 N N . GLU A 1 115 ? 0.311 -5.128 19.580 1.00 94.81 115 GLU A N 1
ATOM 931 C CA . GLU A 1 115 ? -1.079 -5.451 19.937 1.00 94.81 115 GLU A CA 1
ATOM 932 C C . GLU A 1 115 ? -1.879 -5.992 18.739 1.00 94.81 115 GLU A C 1
ATOM 934 O O . GLU A 1 115 ? -2.785 -6.813 18.896 1.00 94.81 115 GLU A O 1
ATOM 939 N N . ALA A 1 116 ? -1.544 -5.545 17.526 1.00 92.12 116 ALA A N 1
ATOM 940 C CA . ALA A 1 116 ? -2.119 -6.036 16.280 1.00 92.12 116 ALA A CA 1
ATOM 941 C C . ALA A 1 116 ? -1.525 -7.375 15.820 1.00 92.12 116 ALA A C 1
ATOM 943 O O . ALA A 1 116 ? -2.060 -7.978 14.876 1.00 92.12 116 ALA A O 1
ATOM 944 N N . ALA A 1 117 ? -0.420 -7.825 16.421 1.00 83.25 117 ALA A N 1
ATOM 945 C CA . ALA A 1 117 ? 0.161 -9.121 16.135 1.00 83.25 117 ALA A CA 1
ATOM 946 C C . ALA A 1 117 ? -0.778 -10.209 16.667 1.00 83.25 117 ALA A C 1
ATOM 948 O O . ALA A 1 117 ? -1.125 -10.265 17.846 1.00 83.25 117 ALA A O 1
ATOM 949 N N . VAL A 1 118 ? -1.225 -11.088 15.772 1.00 68.88 118 VAL A N 1
ATOM 950 C CA . VAL A 1 118 ? -1.977 -12.271 16.183 1.00 68.88 118 VAL A CA 1
ATOM 951 C C . VAL A 1 118 ? -0.964 -13.285 16.695 1.00 68.88 118 VAL A C 1
ATOM 953 O O . VAL A 1 118 ? -0.291 -13.937 15.898 1.00 68.88 118 VAL A O 1
ATOM 956 N N . TRP A 1 119 ? -0.852 -13.408 18.016 1.00 55.25 119 TRP A N 1
ATOM 957 C CA . TRP A 1 119 ? -0.184 -14.539 18.654 1.00 55.25 119 TRP A CA 1
ATOM 958 C C . TRP A 1 119 ? -0.999 -15.795 18.341 1.00 55.25 119 TRP A C 1
ATOM 960 O O . TRP A 1 119 ? -2.131 -15.942 18.804 1.00 55.25 119 TRP A O 1
ATOM 970 N N . ILE A 1 120 ? -0.462 -16.635 17.460 1.00 46.72 120 ILE A N 1
ATOM 971 C CA . ILE A 1 120 ? -0.993 -17.968 17.155 1.00 46.72 120 ILE A CA 1
ATOM 972 C C . ILE A 1 120 ? -0.371 -18.948 18.143 1.00 46.72 120 ILE A C 1
ATOM 974 O O . ILE A 1 120 ? 0.866 -18.868 18.313 1.00 46.72 120 ILE A O 1
#

Foldseek 3Di:
DDDDDDPDLLRVLVVVLVVVVVQLPDQAADEDADWFDDSNQNNQVVNLVVQAPPCSSLRYAYEHPDFDDDPPDPDGTDTVVRCCVRHCVSSVPDPVRYDYDDPVCVVCVVVVVVVSDPDD

Secondary structure (DSSP, 8-state):
------SSHHHHHHHHHHHHHHHHT-SS-EEEEE--SSTTHHHHHHHHHHHTT-GGGTTEEEEES---PPTT--S--HHHHHHIIIIIHHHT--GGGEE---TTTHHHHHHHHHHTS---

Radius of gyration: 15.13 Å; chains: 1; bounding box: 33×42×37 Å

pLDDT: mean 96.82, std 6.8, range [46.72, 98.94]